Protein AF-B5GIJ7-F1 (afdb_monomer)

Radius of gyration: 14.68 Å; Cα contacts (8 Å, |Δi|>4): 169; chains: 1; bounding box: 33×30×40 Å

Foldseek 3Di:
DDADVQQFKDKDKDKDFPQFPDKDWDWDDDPQAIEIEIDTHDHPPDDPGDPDIDIDIDMDGHPHHCPPHFYAYPVPRDGPDPPPPPPDDD

pLDDT: mean 86.22, std 16.88, range [31.56, 98.12]

Sequence (90 aa):
MKISAGGRSVTVVALHGICDDGAKVDVLETRGSVVLSATVEGHGEGSSCTKQAKMQQVTVKLAHPVNDRPVLDAHTGRPVSYKGLQGISS

Structure (mmCIF, N/CA/C/O backbone):
data_AF-B5GIJ7-F1
#
_entry.id   AF-B5GIJ7-F1
#
loop_
_atom_site.group_PDB
_atom_site.id
_atom_site.type_symbol
_atom_site.label_atom_id
_atom_site.label_alt_id
_atom_site.label_comp_id
_atom_site.label_asym_id
_atom_site.label_entity_id
_atom_site.label_seq_id
_atom_site.pdbx_PDB_ins_code
_atom_site.Cartn_x
_atom_site.Cartn_y
_atom_site.Cartn_z
_atom_site.occupancy
_atom_site.B_iso_or_equiv
_atom_site.auth_seq_id
_atom_site.auth_comp_id
_atom_site.auth_asym_id
_atom_site.auth_atom_id
_atom_site.pdbx_PDB_model_num
ATOM 1 N N . MET A 1 1 ? 3.366 5.135 4.422 1.00 88.56 1 MET A N 1
ATOM 2 C CA . MET A 1 1 ? 1.905 5.037 4.190 1.00 88.56 1 MET A CA 1
ATOM 3 C C . MET A 1 1 ? 1.228 6.300 4.703 1.00 88.56 1 MET A C 1
ATOM 5 O O . MET A 1 1 ? 1.746 6.876 5.643 1.00 88.56 1 MET A O 1
ATOM 9 N N . LYS A 1 2 ? 0.109 6.738 4.125 1.00 93.81 2 LYS A N 1
ATOM 10 C CA . LYS A 1 2 ? -0.770 7.788 4.666 1.00 93.81 2 LYS A CA 1
ATOM 11 C C . LYS A 1 2 ? -2.221 7.328 4.551 1.00 93.81 2 LYS A C 1
ATOM 13 O O . LYS A 1 2 ? -2.550 6.644 3.590 1.00 93.81 2 LYS A O 1
ATOM 18 N N . ILE A 1 3 ? -3.069 7.710 5.497 1.00 93.88 3 ILE A N 1
ATOM 19 C CA . ILE A 1 3 ? -4.511 7.437 5.471 1.00 93.88 3 ILE A CA 1
ATOM 20 C C . ILE A 1 3 ? -5.229 8.787 5.394 1.00 93.88 3 ILE A C 1
ATOM 22 O O . ILE A 1 3 ? -4.819 9.734 6.065 1.00 93.88 3 ILE A O 1
ATOM 26 N N . SER A 1 4 ? -6.249 8.909 4.545 1.00 95.12 4 SER A N 1
ATOM 27 C CA . SER A 1 4 ? -6.998 10.162 4.402 1.00 95.12 4 SER A CA 1
ATOM 28 C C . SER A 1 4 ? -7.821 10.490 5.648 1.00 95.12 4 SER A C 1
ATOM 30 O O . SER A 1 4 ? -8.197 9.604 6.419 1.00 95.12 4 SER A O 1
ATOM 32 N N . ALA A 1 5 ? -8.215 11.759 5.785 1.00 90.38 5 ALA A N 1
ATOM 33 C CA . ALA A 1 5 ? -9.302 12.124 6.688 1.00 90.38 5 ALA A CA 1
ATOM 34 C C . ALA A 1 5 ? -10.550 11.280 6.350 1.00 90.38 5 ALA A C 1
ATOM 36 O O . ALA A 1 5 ? -10.889 11.095 5.179 1.00 90.38 5 ALA A O 1
ATOM 37 N N . GLY A 1 6 ? -11.173 10.680 7.366 1.00 91.62 6 GLY A N 1
ATOM 38 C CA . GLY A 1 6 ? -12.285 9.734 7.205 1.00 91.62 6 GLY A CA 1
ATOM 39 C C . GLY A 1 6 ? -11.882 8.288 6.887 1.00 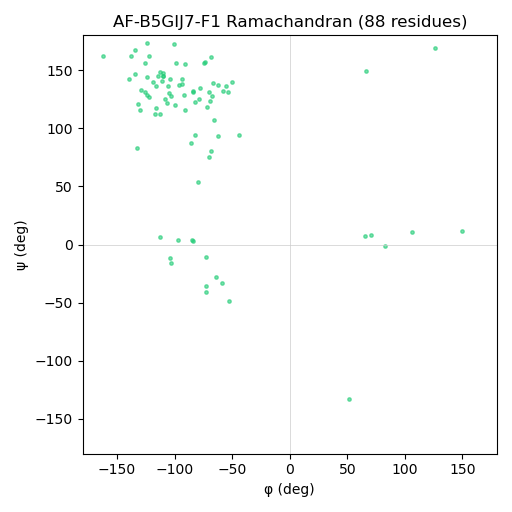91.62 6 GLY A C 1
ATOM 40 O O . GLY A 1 6 ? -12.758 7.437 6.765 1.00 91.62 6 GLY A O 1
ATOM 41 N N . GLY A 1 7 ? -10.58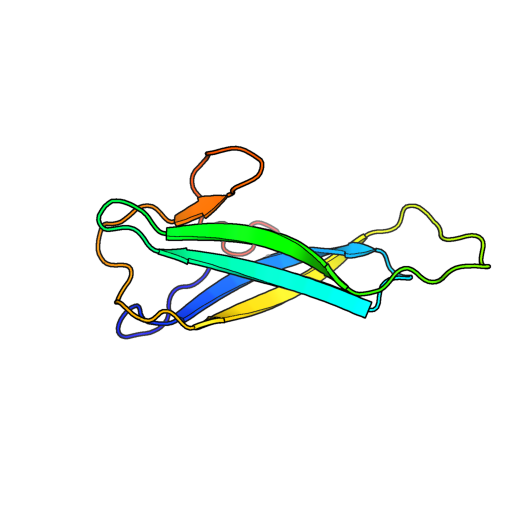7 7.984 6.751 1.00 95.25 7 GLY A N 1
ATOM 42 C CA . GLY A 1 7 ? -10.089 6.608 6.696 1.00 95.25 7 GLY A CA 1
ATOM 43 C C . GLY A 1 7 ? -10.423 5.825 5.427 1.00 95.25 7 GLY A C 1
ATOM 44 O O . GLY A 1 7 ? -10.196 4.621 5.404 1.00 95.25 7 GLY A O 1
ATOM 45 N N . ARG A 1 8 ? -10.982 6.464 4.392 1.00 97.12 8 ARG A N 1
ATOM 46 C CA . ARG A 1 8 ? -11.476 5.799 3.169 1.00 97.12 8 ARG A CA 1
ATOM 47 C C . ARG A 1 8 ? -10.498 5.804 1.993 1.00 97.12 8 ARG A C 1
ATOM 49 O O . ARG A 1 8 ? -10.841 5.323 0.919 1.00 97.12 8 ARG A O 1
ATOM 56 N N . SER A 1 9 ? -9.288 6.313 2.190 1.00 96.81 9 SER A N 1
ATOM 57 C CA . SER A 1 9 ? -8.213 6.199 1.208 1.00 96.81 9 SER A CA 1
ATOM 58 C C . SER A 1 9 ? -6.890 5.917 1.900 1.00 96.81 9 SER A C 1
ATOM 60 O O . SER A 1 9 ? -6.603 6.488 2.956 1.00 96.81 9 SER A O 1
ATOM 62 N N . VAL A 1 10 ? -6.068 5.076 1.277 1.00 95.50 10 VAL A N 1
ATOM 63 C CA . VAL A 1 10 ? -4.715 4.751 1.739 1.00 95.50 10 VAL A CA 1
ATOM 64 C C . VAL A 1 10 ? -3.730 5.061 0.622 1.00 95.50 10 VAL A C 1
ATOM 66 O O . VAL A 1 10 ? -3.902 4.614 -0.507 1.00 95.50 10 VAL A O 1
ATOM 69 N N . THR A 1 11 ? -2.689 5.824 0.938 1.00 95.81 11 THR A N 1
ATOM 70 C CA . THR A 1 11 ? -1.577 6.115 0.032 1.00 95.81 11 THR A CA 1
ATOM 71 C C . THR A 1 11 ? -0.333 5.368 0.488 1.00 95.81 11 THR A C 1
ATOM 73 O O . THR A 1 11 ? 0.123 5.523 1.628 1.00 95.81 11 THR A O 1
ATOM 76 N N . VAL A 1 12 ? 0.258 4.588 -0.408 1.00 94.69 12 VAL A N 1
ATOM 77 C CA . VAL A 1 12 ? 1.514 3.862 -0.186 1.00 94.69 12 VAL A CA 1
ATOM 78 C C . VAL A 1 12 ? 2.558 4.265 -1.216 1.00 94.69 12 VAL A C 1
ATOM 80 O O . VAL A 1 12 ? 2.235 4.861 -2.239 1.00 94.69 12 VAL A O 1
ATOM 83 N N . VAL A 1 13 ? 3.821 3.970 -0.914 1.00 93.50 13 VAL A N 1
ATOM 84 C CA . VAL A 1 13 ? 4.892 4.004 -1.909 1.00 93.50 13 VAL A CA 1
ATOM 85 C C . VAL A 1 13 ? 5.115 2.567 -2.349 1.00 93.50 13 VAL A C 1
ATOM 87 O O . VAL A 1 13 ? 5.429 1.727 -1.508 1.00 93.50 13 VAL A O 1
ATOM 90 N N . ALA A 1 14 ? 4.928 2.301 -3.634 1.00 92.06 14 ALA A N 1
ATOM 91 C CA . ALA A 1 14 ? 5.211 1.020 -4.259 1.00 92.06 14 ALA A CA 1
ATOM 92 C C . ALA A 1 14 ? 6.431 1.160 -5.177 1.00 92.06 14 ALA A C 1
ATOM 94 O O . ALA A 1 14 ? 6.692 2.237 -5.722 1.00 92.06 14 ALA A O 1
ATOM 95 N N . LEU A 1 15 ? 7.206 0.084 -5.290 1.00 90.56 15 LEU A N 1
ATOM 96 C CA . LEU A 1 15 ? 8.335 0.004 -6.207 1.00 90.56 15 LEU A CA 1
ATOM 97 C C . LEU A 1 15 ? 7.881 -0.683 -7.489 1.00 90.56 15 LEU A C 1
ATOM 99 O O . LEU A 1 15 ? 7.192 -1.697 -7.428 1.00 90.56 15 LEU A O 1
ATOM 103 N N . HIS A 1 16 ? 8.312 -0.143 -8.620 1.00 90.88 16 HIS A N 1
ATOM 104 C CA . HIS A 1 16 ? 8.141 -0.749 -9.934 1.00 90.88 16 HIS A CA 1
ATOM 105 C C . HIS A 1 16 ? 9.436 -0.591 -10.741 1.00 90.88 16 HIS A C 1
ATOM 107 O O . HIS A 1 16 ? 10.315 0.191 -10.366 1.00 90.88 16 HIS A O 1
ATOM 113 N N . GLY A 1 17 ? 9.609 -1.377 -11.793 1.00 89.56 17 GLY A N 1
ATOM 114 C CA . GLY A 1 17 ? 10.738 -1.290 -12.708 1.00 89.56 17 GLY A CA 1
ATOM 115 C C . GLY A 1 17 ? 10.645 -0.074 -13.627 1.00 89.56 17 GLY A C 1
ATOM 116 O O . GLY A 1 17 ? 9.580 0.463 -13.896 1.00 89.56 17 GLY A O 1
ATOM 117 N N . ILE A 1 18 ? 11.779 0.375 -14.161 1.00 88.38 18 ILE A N 1
ATOM 118 C CA . ILE A 1 18 ? 11.786 1.520 -15.089 1.00 88.38 18 ILE A CA 1
ATOM 119 C C . ILE A 1 18 ? 11.215 1.206 -16.486 1.00 88.38 18 ILE A C 1
ATOM 121 O O . ILE A 1 18 ? 11.029 2.130 -17.271 1.00 88.38 18 ILE A O 1
ATOM 125 N N . CYS A 1 19 ? 10.989 -0.073 -16.802 1.00 88.25 19 CYS A N 1
ATOM 126 C CA . CYS A 1 19 ? 10.490 -0.539 -18.103 1.00 88.25 19 CYS A CA 1
ATOM 127 C C . CYS A 1 19 ? 9.075 -1.130 -18.032 1.00 88.25 19 CYS A C 1
ATOM 129 O O . CYS A 1 19 ? 8.633 -1.754 -18.996 1.00 88.25 19 CYS A O 1
ATOM 131 N N . ASP A 1 20 ? 8.419 -1.031 -16.879 1.00 88.38 20 ASP A N 1
ATOM 132 C CA . ASP A 1 20 ? 6.998 -1.335 -16.757 1.00 88.38 20 ASP A CA 1
ATOM 133 C C . ASP A 1 20 ? 6.189 -0.031 -16.744 1.00 88.38 20 ASP A C 1
ATOM 135 O O . ASP A 1 20 ? 6.746 1.073 -16.710 1.00 88.38 20 ASP A O 1
ATOM 139 N N . ASP A 1 21 ? 4.869 -0.165 -16.798 1.00 90.12 21 ASP A N 1
ATOM 140 C CA . ASP A 1 21 ? 3.943 0.960 -16.916 1.00 90.12 21 ASP A CA 1
ATOM 141 C C . ASP A 1 21 ? 3.588 1.584 -15.557 1.00 90.12 21 ASP A C 1
ATOM 143 O O . ASP A 1 21 ? 2.799 2.530 -15.485 1.00 90.12 21 ASP A O 1
ATOM 147 N N . GLY A 1 22 ? 4.192 1.103 -14.467 1.00 91.75 22 GLY A N 1
ATOM 148 C CA . GLY A 1 22 ? 3.965 1.626 -13.130 1.00 91.75 22 GLY A CA 1
ATOM 149 C C . GLY A 1 22 ? 3.550 0.577 -12.110 1.00 91.75 22 GLY A C 1
ATOM 150 O O . GLY A 1 22 ? 3.173 -0.557 -12.412 1.00 91.75 22 GLY A O 1
ATOM 151 N N . ALA A 1 23 ? 3.572 1.013 -10.853 1.00 94.06 23 ALA A N 1
ATOM 152 C CA . ALA A 1 23 ? 3.019 0.249 -9.751 1.00 94.06 23 ALA A CA 1
ATOM 153 C C . ALA A 1 23 ? 1.489 0.350 -9.716 1.00 94.06 23 ALA A C 1
ATOM 155 O O . ALA A 1 23 ? 0.916 1.445 -9.711 1.00 94.06 23 ALA A O 1
ATOM 156 N N . LYS A 1 24 ? 0.846 -0.800 -9.535 1.00 95.31 24 LYS A N 1
ATOM 157 C CA . LYS A 1 24 ? -0.559 -0.940 -9.163 1.00 95.31 24 LYS A CA 1
ATOM 158 C C . LYS A 1 24 ? -0.665 -1.523 -7.760 1.00 95.31 24 LYS A C 1
ATOM 160 O O . LYS A 1 24 ? 0.191 -2.286 -7.319 1.00 95.31 24 LYS A O 1
ATOM 165 N N . VAL A 1 25 ? -1.716 -1.143 -7.039 1.00 96.50 25 VAL A N 1
ATOM 166 C CA . VAL A 1 25 ? -2.021 -1.706 -5.722 1.00 96.50 25 VAL A CA 1
ATOM 167 C C . VAL A 1 25 ? -3.480 -2.131 -5.687 1.00 96.50 25 VAL A C 1
ATOM 169 O O . VAL A 1 25 ? -4.373 -1.290 -5.765 1.00 96.50 25 VAL A O 1
ATOM 172 N N . ASP A 1 26 ? -3.703 -3.432 -5.534 1.00 97.06 26 ASP A N 1
ATOM 173 C CA . ASP A 1 26 ? -5.021 -4.013 -5.306 1.00 97.06 26 ASP A CA 1
ATOM 174 C C . ASP A 1 26 ? -5.318 -4.110 -3.805 1.00 97.06 26 ASP A C 1
ATOM 176 O O . ASP A 1 26 ? -4.408 -4.165 -2.969 1.00 97.06 26 ASP A O 1
ATOM 180 N N . VAL A 1 27 ? -6.606 -4.129 -3.457 1.00 97.75 27 VAL A N 1
ATOM 181 C CA . VAL A 1 27 ? -7.078 -4.127 -2.068 1.00 97.75 27 VAL A CA 1
ATOM 182 C C . VAL A 1 27 ? -8.019 -5.294 -1.815 1.00 97.75 27 VAL A C 1
ATOM 184 O O . VAL A 1 27 ? -9.002 -5.475 -2.531 1.00 97.75 27 VAL A O 1
ATOM 187 N N . LEU A 1 28 ? -7.772 -6.022 -0.728 1.00 98.12 28 LEU A N 1
ATOM 188 C CA . LEU A 1 28 ? -8.720 -6.959 -0.136 1.00 98.12 28 LEU A CA 1
ATOM 189 C C . LEU A 1 28 ? -9.162 -6.441 1.237 1.00 98.12 28 LEU A C 1
ATOM 191 O O . LEU A 1 28 ? -8.377 -6.394 2.187 1.00 98.12 28 LEU A O 1
ATOM 195 N N . GLU A 1 29 ? -10.434 -6.061 1.349 1.00 97.69 29 GLU A N 1
ATOM 196 C CA . GLU A 1 29 ? -11.032 -5.637 2.614 1.00 97.69 29 GLU A CA 1
ATOM 197 C C . GLU A 1 29 ? -11.675 -6.810 3.349 1.00 97.69 29 GLU A C 1
ATOM 199 O O . GLU A 1 29 ? -12.536 -7.510 2.816 1.00 97.69 29 GLU A O 1
ATOM 204 N N . THR A 1 30 ? -11.323 -6.969 4.622 1.00 96.12 30 THR A N 1
ATOM 205 C CA . THR A 1 30 ? -12.031 -7.856 5.543 1.00 96.12 30 THR A CA 1
ATOM 206 C C . THR A 1 30 ? -12.502 -7.076 6.769 1.00 96.12 30 THR A C 1
ATOM 208 O O . THR A 1 30 ? -12.157 -5.906 6.975 1.00 96.12 30 THR A O 1
ATOM 211 N N . ARG A 1 31 ? -13.289 -7.728 7.632 1.00 94.88 31 ARG A N 1
ATOM 212 C CA . ARG A 1 31 ? -13.666 -7.143 8.928 1.00 94.88 31 ARG A CA 1
ATOM 213 C C . ARG A 1 31 ? -12.458 -6.941 9.849 1.00 94.88 31 ARG A C 1
ATOM 215 O O . ARG A 1 31 ? -12.497 -6.047 10.683 1.00 94.88 31 ARG A O 1
ATOM 222 N N . GLY A 1 32 ? -11.410 -7.755 9.697 1.00 96.38 32 GLY A N 1
ATOM 223 C CA . GLY A 1 32 ? -10.243 -7.758 10.581 1.00 96.38 32 GLY A CA 1
ATOM 224 C C . GLY A 1 32 ? -8.996 -7.090 10.007 1.00 96.38 32 GLY A C 1
ATOM 225 O O . GLY A 1 32 ? -8.048 -6.879 10.749 1.00 96.38 32 GLY A O 1
ATOM 226 N N . SER A 1 33 ? -8.959 -6.770 8.712 1.00 96.81 33 SER A N 1
ATOM 227 C CA . SER A 1 33 ? -7.766 -6.230 8.053 1.00 96.81 33 S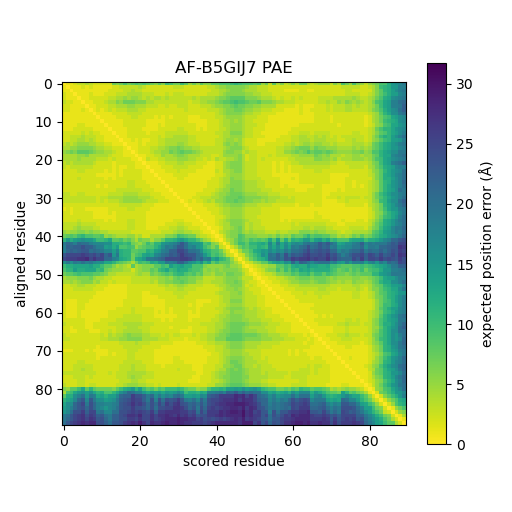ER A CA 1
ATOM 228 C C . SER A 1 33 ? -8.090 -5.544 6.727 1.00 96.81 33 SER A C 1
ATOM 230 O O . SER A 1 33 ? -9.142 -5.768 6.122 1.00 96.81 33 SER A O 1
ATOM 232 N N . VAL A 1 34 ? -7.147 -4.731 6.263 1.00 98.00 34 VAL A N 1
ATOM 233 C CA . VAL A 1 34 ? -7.058 -4.274 4.874 1.00 98.00 34 VAL A CA 1
ATOM 234 C C . VAL A 1 34 ? -5.756 -4.828 4.315 1.00 98.00 34 VAL A C 1
ATOM 236 O O . VAL A 1 34 ? -4.691 -4.507 4.828 1.00 98.00 34 VAL A O 1
ATOM 239 N N . VAL A 1 35 ? -5.815 -5.677 3.297 1.00 98.00 35 VAL A N 1
ATOM 240 C CA . VAL A 1 35 ? -4.617 -6.258 2.677 1.00 98.00 35 VAL A CA 1
ATOM 241 C C . VAL A 1 35 ? -4.351 -5.542 1.360 1.00 98.00 35 VAL A C 1
ATOM 243 O O . VAL A 1 35 ? -5.250 -5.429 0.529 1.00 98.00 35 VAL A O 1
ATOM 246 N N . LEU A 1 36 ? -3.127 -5.050 1.181 1.00 97.75 36 LEU A N 1
ATOM 247 C CA . LEU A 1 36 ? -2.658 -4.399 -0.038 1.00 97.75 36 LEU A CA 1
ATOM 248 C C . LEU A 1 36 ? -1.745 -5.353 -0.806 1.00 97.75 36 LEU A C 1
ATOM 250 O O . LEU A 1 36 ? -0.799 -5.895 -0.235 1.00 97.75 36 LEU A O 1
ATOM 254 N N . SER A 1 37 ? -2.005 -5.526 -2.098 1.00 96.50 37 SER A N 1
ATOM 255 C CA . SER A 1 37 ? -1.178 -6.332 -2.996 1.00 96.50 37 SER A CA 1
ATOM 256 C C . SER A 1 37 ? -0.583 -5.441 -4.075 1.00 96.50 37 SER A C 1
ATOM 258 O O . SER A 1 37 ? -1.317 -4.910 -4.905 1.00 96.50 37 SER A O 1
ATOM 260 N N . ALA A 1 38 ? 0.737 -5.253 -4.051 1.00 93.00 38 ALA A N 1
ATOM 261 C CA . ALA A 1 38 ? 1.439 -4.487 -5.074 1.00 93.00 38 ALA A CA 1
ATOM 262 C C . ALA A 1 38 ? 1.753 -5.373 -6.287 1.00 93.00 38 ALA A C 1
ATOM 264 O O . ALA A 1 38 ? 2.282 -6.475 -6.142 1.00 93.00 38 ALA A O 1
ATOM 265 N N . THR A 1 39 ? 1.446 -4.871 -7.474 1.00 91.62 39 THR A N 1
ATOM 266 C CA . THR A 1 39 ? 1.737 -5.494 -8.768 1.00 91.62 39 THR A CA 1
ATOM 267 C C . THR A 1 39 ? 2.312 -4.442 -9.718 1.00 91.62 39 THR A C 1
ATOM 269 O O . THR A 1 39 ? 2.283 -3.245 -9.423 1.00 91.62 39 THR A O 1
ATOM 272 N N . VAL A 1 40 ? 2.878 -4.880 -10.840 1.00 90.69 40 VAL A N 1
ATOM 273 C CA . VAL A 1 40 ? 3.322 -3.990 -11.923 1.00 90.69 40 VAL A CA 1
ATOM 274 C C . VAL A 1 40 ? 2.414 -4.186 -13.130 1.00 90.69 40 VAL A C 1
ATOM 276 O O . VAL A 1 40 ? 1.983 -5.310 -13.400 1.00 90.69 40 VAL A O 1
ATOM 279 N N . GLU A 1 41 ? 2.083 -3.098 -13.820 1.00 83.88 41 GLU A N 1
ATOM 280 C CA . GLU A 1 41 ? 1.337 -3.150 -15.078 1.00 83.88 41 GLU A CA 1
ATOM 281 C C . GLU A 1 41 ? 2.303 -3.154 -16.256 1.00 83.88 41 GLU A C 1
ATOM 283 O O . GLU A 1 41 ? 3.280 -2.413 -16.251 1.00 83.88 41 GLU A O 1
ATOM 288 N N . GLY A 1 42 ? 2.020 -3.989 -17.257 1.00 74.50 42 GLY A N 1
ATOM 289 C CA . GLY A 1 42 ? 2.861 -4.110 -18.440 1.00 74.50 42 GLY A CA 1
ATOM 290 C C . GLY A 1 42 ? 4.242 -4.703 -18.145 1.00 74.50 42 GLY A C 1
ATOM 291 O O . GLY A 1 42 ? 4.835 -4.559 -17.079 1.00 74.50 42 GLY A O 1
ATOM 292 N N . HIS A 1 43 ? 4.788 -5.410 -19.119 1.00 67.38 43 HIS A N 1
ATOM 293 C CA . HIS A 1 43 ? 6.218 -5.661 -19.161 1.00 67.38 43 HIS A CA 1
ATOM 294 C C . HIS A 1 43 ? 6.649 -5.329 -20.575 1.00 67.38 43 HIS A C 1
ATOM 296 O O . HIS A 1 43 ? 6.098 -5.893 -21.520 1.00 67.38 43 HIS A O 1
ATOM 302 N N . GLY A 1 44 ? 7.579 -4.387 -20.731 1.00 62.88 44 GLY A N 1
ATOM 303 C CA . GLY A 1 44 ? 8.150 -4.093 -22.036 1.00 62.88 44 GLY A CA 1
ATOM 304 C C . GLY A 1 44 ? 8.874 -5.324 -22.577 1.00 62.88 44 GLY A C 1
ATOM 305 O O . GLY A 1 44 ? 10.046 -5.537 -22.272 1.00 62.88 44 GLY A O 1
ATOM 306 N N . GLU A 1 45 ? 8.189 -6.145 -23.374 1.00 62.22 45 GLU A N 1
ATOM 307 C CA . GLU A 1 45 ? 8.837 -7.226 -24.107 1.00 62.22 45 GLU A CA 1
ATOM 308 C C . GLU A 1 45 ? 9.762 -6.624 -25.174 1.00 62.22 45 GLU A C 1
ATOM 310 O O . GLU A 1 45 ? 9.357 -5.777 -25.969 1.00 62.22 45 GLU A O 1
ATOM 315 N N . GLY A 1 46 ? 11.026 -7.059 -25.190 1.00 61.06 46 GLY A N 1
ATOM 316 C CA . GLY A 1 46 ? 11.941 -6.789 -26.305 1.00 61.06 46 GLY A CA 1
ATOM 317 C C . GLY A 1 46 ? 13.049 -5.756 -26.080 1.00 61.06 46 GLY A C 1
ATOM 318 O O . GLY A 1 46 ? 13.733 -5.414 -27.041 1.00 61.06 46 GLY A O 1
ATOM 319 N N . SER A 1 47 ? 13.305 -5.291 -24.852 1.00 62.31 47 SER A N 1
ATOM 320 C CA . SER A 1 47 ? 14.501 -4.481 -24.553 1.00 62.31 47 SER A CA 1
ATOM 321 C C . SER A 1 47 ? 15.321 -5.057 -23.399 1.00 62.31 47 SER A C 1
ATOM 323 O O . SER A 1 47 ? 14.807 -5.802 -22.564 1.00 62.31 47 SER A O 1
ATOM 325 N N . SER A 1 48 ? 16.619 -4.734 -23.344 1.00 75.12 48 SER A N 1
ATOM 326 C CA . SER A 1 48 ? 17.470 -5.059 -22.198 1.00 75.12 48 SER A CA 1
ATOM 327 C C . SER A 1 48 ? 17.037 -4.222 -20.990 1.00 75.12 48 SER A C 1
ATOM 329 O O . SER A 1 48 ? 17.625 -3.177 -20.704 1.00 75.12 48 SER A O 1
ATOM 331 N N . CYS A 1 49 ? 15.978 -4.646 -20.302 1.00 78.44 49 CYS A N 1
ATOM 332 C CA . CYS A 1 49 ? 15.526 -3.949 -19.112 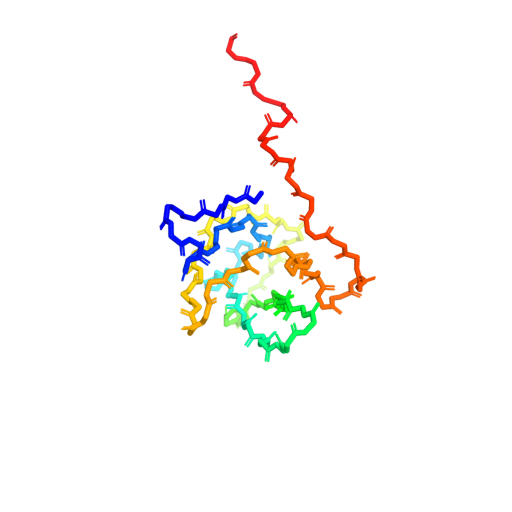1.00 78.44 49 CYS A CA 1
ATOM 333 C C . CYS A 1 49 ? 16.546 -4.138 -17.985 1.00 78.44 49 CYS A C 1
ATOM 335 O O . CYS A 1 49 ? 16.914 -5.257 -17.614 1.00 78.44 49 CYS A O 1
ATOM 337 N N . THR A 1 50 ? 17.037 -3.028 -17.446 1.00 79.50 50 THR A N 1
ATOM 338 C CA . THR A 1 50 ? 17.950 -3.032 -16.307 1.00 79.50 50 THR A CA 1
ATOM 339 C C . THR A 1 50 ? 17.188 -3.364 -15.023 1.00 79.50 50 THR A C 1
ATOM 341 O O . THR A 1 50 ? 15.989 -3.123 -14.893 1.00 79.50 50 THR A O 1
ATOM 344 N N . LYS A 1 51 ? 17.889 -3.888 -14.011 1.00 83.19 51 LYS A N 1
ATOM 345 C CA . LYS A 1 51 ? 17.317 -4.136 -12.675 1.00 83.19 51 LYS A CA 1
ATOM 346 C C . LYS A 1 51 ? 17.246 -2.849 -11.841 1.00 83.19 51 LYS A C 1
ATOM 348 O O . LYS A 1 51 ? 17.801 -2.783 -10.748 1.00 83.19 51 LYS A O 1
ATOM 353 N N . GLN A 1 52 ? 16.624 -1.807 -12.382 1.00 87.38 52 GLN A N 1
ATOM 354 C CA . GLN A 1 52 ? 16.439 -0.516 -11.718 1.00 87.38 52 GLN A CA 1
ATOM 355 C C . GLN A 1 52 ? 14.984 -0.362 -11.270 1.00 87.38 52 GLN A C 1
ATOM 357 O O . GLN A 1 52 ? 14.069 -0.678 -12.026 1.00 87.38 52 GLN A O 1
ATOM 362 N N . ALA A 1 53 ? 14.784 0.138 -10.048 1.00 88.69 53 ALA A N 1
ATOM 363 C CA . ALA A 1 53 ? 13.467 0.348 -9.456 1.00 88.69 53 ALA A CA 1
ATOM 364 C C . ALA A 1 53 ? 13.182 1.840 -9.238 1.00 88.69 53 ALA A C 1
ATOM 366 O O . ALA A 1 53 ? 14.075 2.612 -8.879 1.00 88.69 53 ALA A O 1
ATOM 367 N N . LYS A 1 54 ? 11.920 2.228 -9.402 1.00 91.00 54 LYS A N 1
ATOM 368 C CA . LYS A 1 54 ? 11.389 3.569 -9.173 1.00 91.00 54 LYS A CA 1
ATOM 369 C C . LYS A 1 54 ? 10.315 3.523 -8.089 1.00 91.00 54 LYS A C 1
ATOM 371 O O . LYS A 1 54 ? 9.506 2.602 -8.033 1.00 91.00 54 LYS A O 1
ATOM 376 N N . MET A 1 55 ? 10.319 4.530 -7.218 1.00 92.81 55 MET A N 1
ATOM 377 C CA . MET A 1 55 ? 9.274 4.728 -6.212 1.00 92.81 55 MET A CA 1
ATOM 378 C C . MET A 1 55 ? 8.092 5.483 -6.817 1.00 92.81 55 MET A C 1
ATOM 380 O O . MET A 1 55 ? 8.270 6.554 -7.397 1.00 92.81 55 MET A O 1
ATOM 384 N N . GLN A 1 56 ? 6.884 4.970 -6.604 1.00 93.69 56 GLN A N 1
ATOM 385 C CA . GLN A 1 56 ? 5.640 5.603 -7.026 1.00 93.69 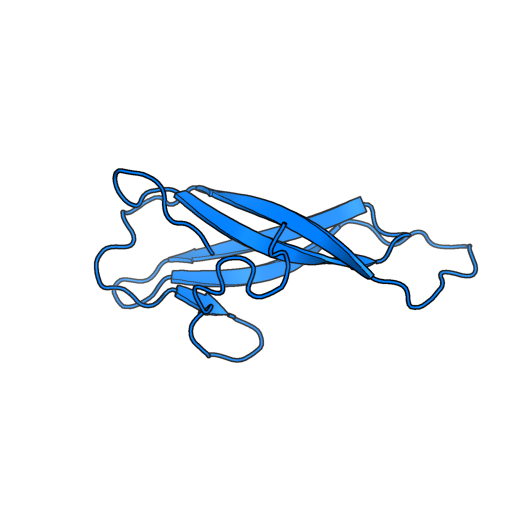56 GLN A CA 1
ATOM 386 C C . GLN A 1 56 ? 4.663 5.690 -5.853 1.00 93.69 56 GLN A C 1
ATOM 388 O O . GLN A 1 56 ? 4.457 4.719 -5.127 1.00 93.69 56 GLN A O 1
ATOM 393 N N . GLN A 1 57 ? 4.048 6.861 -5.662 1.00 95.31 57 GLN A N 1
ATOM 394 C CA . GLN A 1 57 ? 2.924 6.996 -4.739 1.00 95.31 57 GLN A CA 1
ATOM 395 C C . GLN A 1 57 ? 1.652 6.480 -5.406 1.00 95.31 57 GLN A C 1
ATOM 397 O O . GLN A 1 57 ? 1.278 6.949 -6.478 1.00 95.31 57 GLN A O 1
ATOM 402 N N . VAL A 1 58 ? 0.985 5.538 -4.748 1.00 95.12 58 VAL A N 1
ATOM 403 C CA . VAL A 1 58 ? -0.276 4.956 -5.206 1.00 95.12 58 VAL A CA 1
ATOM 404 C C . VAL A 1 58 ? -1.322 5.173 -4.125 1.00 95.12 58 VAL A C 1
ATOM 406 O O . VAL A 1 58 ? -1.100 4.828 -2.962 1.00 95.12 58 VAL A O 1
ATOM 409 N N . THR A 1 59 ? -2.455 5.760 -4.504 1.00 96.75 59 THR A N 1
ATOM 410 C CA . THR A 1 59 ? -3.608 5.950 -3.622 1.00 96.75 59 THR A CA 1
ATOM 411 C C . THR A 1 59 ? -4.712 4.989 -4.015 1.00 96.75 59 THR A C 1
ATOM 413 O O . THR A 1 59 ? -5.218 5.044 -5.132 1.00 96.75 59 THR A O 1
ATOM 416 N N . VAL A 1 60 ? -5.128 4.160 -3.065 1.00 96.56 60 VAL A N 1
ATOM 417 C CA . VAL A 1 60 ? -6.278 3.269 -3.209 1.00 96.56 60 VAL A CA 1
ATOM 418 C C . VAL A 1 60 ? -7.466 3.816 -2.432 1.00 96.56 60 VAL A C 1
ATOM 420 O O . VAL A 1 60 ? -7.309 4.388 -1.347 1.00 96.56 60 VAL A O 1
ATOM 423 N N . LYS A 1 61 ? -8.661 3.650 -2.999 1.00 97.81 61 LYS A N 1
ATOM 424 C CA . LYS A 1 61 ? -9.927 3.955 -2.329 1.00 97.81 61 LYS A CA 1
ATOM 425 C C . LYS A 1 61 ? -10.459 2.699 -1.657 1.00 97.81 61 LYS A C 1
ATOM 427 O O . LYS A 1 61 ? -10.352 1.609 -2.207 1.00 97.81 61 LYS A O 1
ATOM 432 N N . LEU A 1 62 ? -11.050 2.892 -0.489 1.00 97.56 62 LEU A N 1
ATOM 433 C CA . LEU A 1 62 ? -11.639 1.849 0.332 1.00 97.56 62 LEU A CA 1
ATOM 434 C C . LEU A 1 62 ? -13.160 1.984 0.346 1.00 97.56 62 LEU A C 1
ATOM 436 O O . LEU A 1 62 ? -13.694 3.098 0.359 1.00 97.56 62 LEU A O 1
ATOM 440 N N . ALA A 1 63 ? -13.858 0.854 0.396 1.00 97.25 63 ALA A N 1
ATOM 441 C CA . ALA A 1 63 ? -15.301 0.826 0.602 1.00 97.25 63 ALA A CA 1
ATOM 442 C C . ALA A 1 63 ? -15.646 1.185 2.058 1.00 97.25 63 ALA A C 1
ATOM 444 O O . ALA A 1 63 ? -16.615 1.908 2.311 1.00 97.25 63 ALA A O 1
ATOM 445 N N . HIS A 1 64 ? -14.813 0.759 3.016 1.00 96.38 64 HIS A N 1
ATOM 446 C CA . HIS A 1 64 ? -15.010 1.022 4.443 1.00 96.38 64 HIS A CA 1
ATOM 447 C C . HIS A 1 64 ? -13.798 1.718 5.080 1.00 96.38 64 HIS A C 1
ATOM 449 O O . HIS A 1 64 ? -12.660 1.383 4.746 1.00 96.38 64 HIS A O 1
ATOM 455 N N . PRO A 1 65 ? -14.003 2.637 6.046 1.00 96.69 65 PRO A N 1
ATOM 456 C CA . PRO A 1 65 ? -12.905 3.289 6.762 1.00 96.69 65 PRO A CA 1
ATOM 457 C C . PRO A 1 65 ? -11.941 2.288 7.415 1.00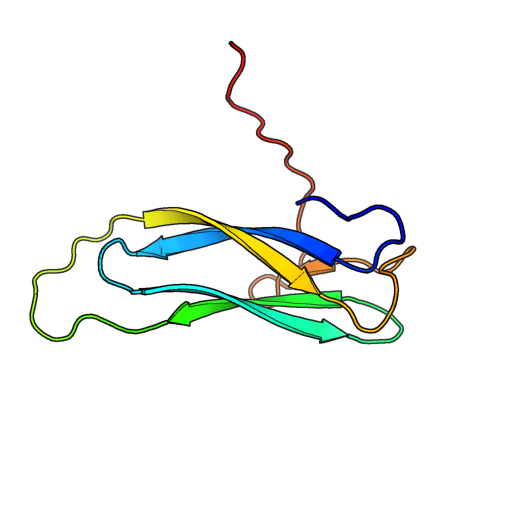 96.69 65 PRO A C 1
ATOM 459 O O . PRO A 1 65 ? -12.402 1.326 8.027 1.00 96.69 65 PRO A O 1
ATOM 462 N N . VAL A 1 66 ? -10.620 2.496 7.323 1.00 95.75 66 VAL A N 1
ATOM 463 C CA . VAL A 1 66 ? -9.604 1.602 7.932 1.00 95.75 66 VAL A CA 1
ATOM 464 C C . VAL A 1 66 ? -9.871 1.370 9.425 1.00 95.75 66 VAL A C 1
ATOM 466 O O . VAL A 1 66 ? -9.932 0.215 9.845 1.00 95.75 66 VAL A O 1
ATOM 469 N N . ASN A 1 67 ? -10.108 2.443 10.189 1.00 93.75 67 ASN A N 1
ATOM 470 C CA . ASN A 1 67 ? -10.244 2.423 11.653 1.00 93.75 67 ASN A CA 1
ATOM 471 C C . ASN A 1 67 ? -9.048 1.706 12.311 1.00 93.75 67 ASN A C 1
ATOM 473 O O . ASN A 1 67 ? -7.909 1.953 11.922 1.00 93.75 67 ASN A O 1
ATOM 477 N N . ASP A 1 68 ? -9.304 0.802 13.257 1.00 93.50 68 ASP A N 1
ATOM 478 C CA . ASP A 1 68 ? -8.275 0.058 13.995 1.00 93.50 68 ASP A CA 1
ATOM 479 C C . ASP A 1 68 ? -7.770 -1.191 13.251 1.00 93.50 68 ASP A C 1
ATOM 481 O O . ASP A 1 68 ? -6.957 -1.954 13.777 1.00 93.50 68 ASP A O 1
ATOM 485 N N . ARG A 1 69 ? -8.252 -1.441 12.023 1.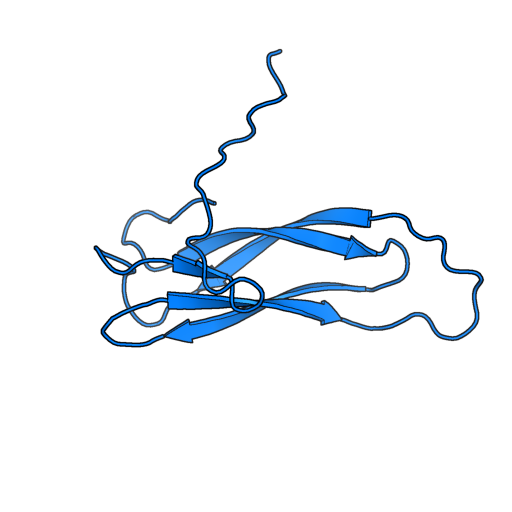00 95.50 69 ARG A N 1
ATOM 486 C CA . ARG A 1 69 ? -7.839 -2.612 11.243 1.00 95.50 69 ARG A CA 1
ATOM 487 C C . ARG A 1 69 ? -6.389 -2.438 10.781 1.00 95.50 69 ARG A C 1
ATOM 489 O O . ARG A 1 69 ? -6.065 -1.408 10.184 1.00 95.50 69 ARG A O 1
ATOM 496 N N . PRO A 1 70 ? -5.516 -3.442 10.961 1.00 95.25 70 PRO A N 1
ATOM 497 C CA . PRO A 1 70 ? -4.182 -3.399 10.389 1.00 95.25 70 PRO A C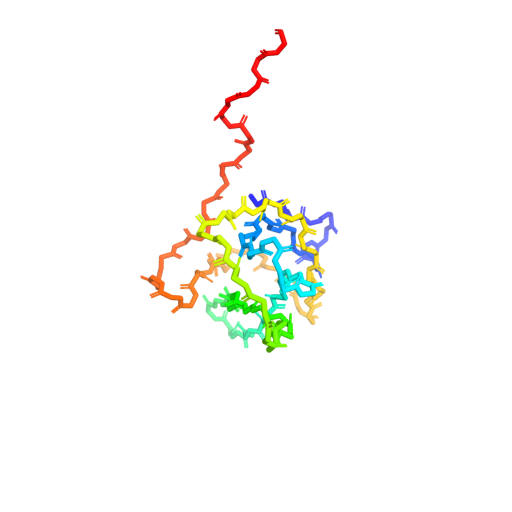A 1
ATOM 498 C C . PRO A 1 70 ? -4.250 -3.343 8.859 1.00 95.25 70 PRO A C 1
ATOM 500 O O . PRO A 1 70 ? -5.014 -4.079 8.224 1.00 95.25 70 PRO A O 1
ATOM 503 N N . VAL A 1 71 ? -3.403 -2.493 8.276 1.00 96.56 71 VAL A N 1
ATOM 504 C CA . VAL A 1 71 ? -3.113 -2.501 6.840 1.00 96.56 71 VAL A CA 1
ATOM 505 C C . VAL A 1 71 ? -1.913 -3.412 6.616 1.00 96.56 71 VAL A C 1
ATOM 507 O O . VAL A 1 71 ? -0.831 -3.125 7.125 1.00 96.56 71 VAL A O 1
ATOM 510 N N . LEU A 1 72 ? -2.100 -4.512 5.896 1.00 97.19 72 LEU A N 1
ATOM 511 C CA . LEU A 1 72 ? -1.107 -5.567 5.708 1.00 97.19 72 LEU A CA 1
ATOM 512 C C . LEU A 1 72 ? -0.584 -5.575 4.273 1.00 97.19 72 LEU A C 1
ATOM 514 O O . LEU A 1 72 ? -1.333 -5.333 3.331 1.00 97.19 72 LEU A O 1
ATOM 518 N N . ASP A 1 73 ? 0.693 -5.889 4.118 1.00 95.69 73 ASP A N 1
ATOM 519 C CA . ASP A 1 73 ? 1.300 -6.222 2.835 1.00 95.69 73 ASP A CA 1
ATOM 520 C C . ASP A 1 73 ? 1.028 -7.699 2.520 1.00 95.69 73 ASP A C 1
ATOM 522 O O . ASP A 1 73 ? 1.387 -8.579 3.305 1.00 95.69 73 ASP A O 1
ATOM 526 N N . ALA A 1 74 ? 0.393 -7.972 1.379 1.00 96.94 74 ALA A N 1
ATOM 527 C CA . ALA A 1 74 ? 0.068 -9.324 0.932 1.00 96.94 74 ALA A CA 1
ATOM 528 C C . ALA A 1 74 ? 1.307 -10.219 0.768 1.00 96.94 74 ALA A C 1
ATOM 530 O O . ALA A 1 74 ? 1.222 -11.420 1.009 1.00 96.94 74 ALA A O 1
ATOM 531 N N . HIS A 1 75 ? 2.453 -9.651 0.378 1.00 93.50 75 HIS A N 1
ATOM 532 C CA . HIS A 1 75 ? 3.675 -10.413 0.129 1.00 93.50 75 HIS A CA 1
ATOM 533 C C . HIS A 1 75 ? 4.321 -10.906 1.427 1.00 93.50 75 HIS A C 1
ATOM 535 O O . HIS A 1 75 ? 4.803 -12.034 1.502 1.00 93.50 75 HIS A O 1
ATOM 541 N N . THR A 1 76 ? 4.333 -10.060 2.459 1.00 93.25 76 THR A N 1
ATOM 542 C CA . THR A 1 76 ? 5.024 -10.355 3.724 1.00 93.25 76 THR A CA 1
ATOM 543 C C . THR A 1 76 ? 4.089 -10.776 4.854 1.00 93.25 76 THR A C 1
ATOM 545 O O . THR A 1 76 ? 4.557 -11.267 5.881 1.00 93.25 76 THR A O 1
ATOM 548 N N . GLY A 1 77 ? 2.782 -10.540 4.716 1.00 94.56 77 GLY A N 1
ATOM 549 C CA . GLY A 1 77 ? 1.791 -10.689 5.785 1.00 94.56 77 GLY A CA 1
ATOM 550 C C . GLY A 1 77 ? 1.974 -9.696 6.940 1.00 94.56 77 GLY A C 1
ATOM 551 O O . GLY A 1 77 ? 1.312 -9.818 7.971 1.00 94.56 77 GLY A O 1
ATOM 552 N N . ARG A 1 78 ? 2.889 -8.727 6.810 1.00 95.00 78 ARG A N 1
ATOM 553 C CA . ARG A 1 78 ? 3.258 -7.786 7.875 1.00 95.00 78 ARG A CA 1
ATOM 554 C C . ARG A 1 78 ? 2.542 -6.446 7.708 1.00 95.00 78 ARG A C 1
ATOM 556 O O . ARG A 1 78 ? 2.182 -6.082 6.588 1.00 95.00 78 ARG A O 1
ATOM 563 N N . PRO A 1 79 ? 2.366 -5.669 8.793 1.00 94.44 79 PRO A N 1
ATOM 564 C CA . PRO A 1 79 ? 1.819 -4.325 8.692 1.00 94.44 79 PRO A CA 1
ATOM 565 C C . PRO A 1 79 ? 2.638 -3.425 7.766 1.00 94.44 79 PRO A C 1
ATOM 567 O O . PRO A 1 79 ? 3.860 -3.302 7.910 1.00 94.44 79 PRO A O 1
ATOM 570 N N . VAL A 1 80 ? 1.947 -2.730 6.862 1.00 91.56 80 VAL A N 1
ATOM 571 C CA . VAL A 1 80 ? 2.540 -1.668 6.054 1.00 91.56 80 VAL A CA 1
ATOM 572 C C . VAL A 1 80 ? 2.916 -0.537 6.998 1.00 91.56 80 VAL A C 1
ATOM 574 O O . VAL A 1 80 ? 2.073 0.179 7.539 1.00 91.56 80 VAL A O 1
ATOM 577 N N . SER A 1 81 ? 4.214 -0.384 7.228 1.00 79.31 81 SER A N 1
ATOM 578 C CA . SER A 1 81 ? 4.704 0.579 8.204 1.00 79.31 81 SER A CA 1
ATOM 579 C C . SER A 1 81 ? 4.406 2.015 7.756 1.00 79.31 81 SER A C 1
ATOM 581 O O . SER A 1 81 ? 4.622 2.396 6.596 1.00 79.31 81 SER A O 1
ATOM 583 N N . TYR A 1 82 ? 3.998 2.868 8.700 1.00 59.69 82 TYR A N 1
ATOM 584 C CA . TYR A 1 82 ? 4.136 4.315 8.550 1.00 59.69 82 TYR A CA 1
ATOM 585 C C . TYR A 1 82 ? 5.624 4.666 8.635 1.00 59.69 82 TYR A C 1
ATOM 587 O O . TYR A 1 82 ? 6.119 5.167 9.635 1.00 59.69 82 TYR A O 1
ATOM 595 N N . LYS A 1 83 ? 6.377 4.394 7.572 1.00 53.19 83 LYS A N 1
ATOM 596 C CA . LYS A 1 83 ? 7.568 5.188 7.305 1.00 53.19 83 LYS A CA 1
ATOM 597 C C . LYS A 1 83 ? 7.077 6.388 6.507 1.0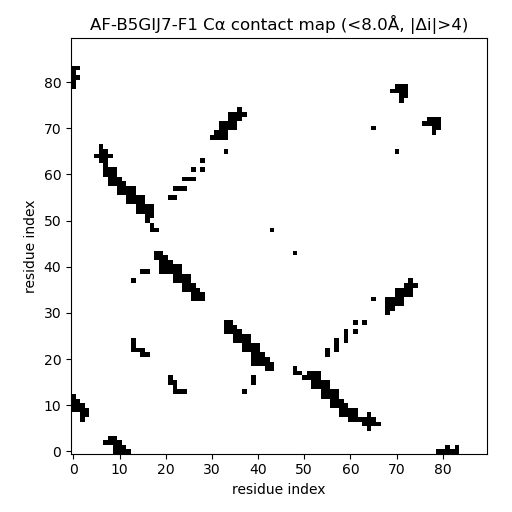0 53.19 83 LYS A C 1
ATOM 599 O O . LYS A 1 83 ? 6.982 6.342 5.283 1.00 53.19 83 LYS A O 1
ATOM 604 N N . GLY A 1 84 ? 6.662 7.449 7.208 1.00 42.81 84 GLY A N 1
ATOM 605 C CA . GLY A 1 84 ? 6.911 8.784 6.659 1.00 42.81 84 GLY A CA 1
ATOM 606 C C . GLY A 1 84 ? 8.390 8.821 6.284 1.00 42.81 84 GLY A C 1
ATOM 607 O O . GLY A 1 84 ? 9.163 8.179 6.990 1.00 42.81 84 GLY A O 1
ATOM 608 N N . LEU A 1 85 ? 8.751 9.426 5.148 1.00 41.59 85 LEU A N 1
ATOM 609 C CA . LEU A 1 85 ? 10.117 9.408 4.614 1.00 41.59 85 LEU A CA 1
ATOM 610 C C . LEU A 1 85 ? 11.150 9.654 5.730 1.00 41.59 85 LEU A C 1
ATOM 612 O O . LEU A 1 85 ? 11.454 10.792 6.065 1.00 41.59 85 LEU A O 1
ATOM 616 N N . GLN A 1 86 ? 11.685 8.589 6.321 1.00 40.34 86 GLN A N 1
ATOM 617 C CA . GLN A 1 86 ? 12.860 8.665 7.165 1.00 40.34 86 GLN A CA 1
ATOM 618 C C . GLN A 1 86 ? 14.010 8.663 6.173 1.00 40.34 86 GLN A C 1
ATOM 620 O O . GLN A 1 86 ? 14.385 7.604 5.675 1.00 40.34 86 GLN A O 1
ATOM 625 N N . GLY A 1 87 ? 14.466 9.860 5.801 1.00 31.56 87 GLY A N 1
ATOM 626 C CA . GLY A 1 87 ? 15.610 10.003 4.904 1.00 31.56 87 GLY A CA 1
ATOM 627 C C . GLY A 1 87 ? 15.657 11.222 3.985 1.00 31.56 87 GLY A C 1
ATOM 628 O O . GLY A 1 87 ? 16.506 11.225 3.107 1.00 31.56 87 GLY A O 1
ATOM 629 N N . ILE A 1 88 ? 14.813 12.244 4.150 1.00 42.06 88 ILE A N 1
ATOM 630 C CA . ILE A 1 88 ? 15.115 13.583 3.612 1.00 42.06 88 ILE A CA 1
ATOM 631 C C . ILE A 1 88 ? 14.861 14.626 4.697 1.00 42.06 88 ILE A C 1
ATOM 633 O O . ILE A 1 88 ? 13.784 15.208 4.794 1.00 42.06 88 ILE A O 1
ATOM 637 N N . SER A 1 89 ? 15.865 14.800 5.554 1.00 38.47 89 SER A N 1
ATOM 638 C CA . SER A 1 89 ? 16.091 16.089 6.199 1.00 38.47 89 SER A CA 1
ATOM 639 C C . SER A 1 89 ? 16.631 17.028 5.127 1.00 38.47 89 SER A C 1
ATOM 641 O O . SER A 1 89 ? 17.671 16.737 4.533 1.00 38.47 89 SER A O 1
ATOM 643 N N . SER A 1 90 ? 15.885 18.095 4.852 1.00 36.25 90 SER A N 1
ATOM 644 C CA . SER A 1 90 ? 16.446 19.330 4.304 1.00 36.25 90 SER A CA 1
ATOM 645 C C . SER A 1 90 ? 17.322 20.014 5.348 1.00 36.25 90 SER A C 1
ATOM 647 O O . SER A 1 90 ? 17.035 19.819 6.554 1.00 36.25 90 SER A O 1
#

Mean predicted aligned error: 6.5 Å

Nearest PDB structures (foldseek):
  4qrk-assembly1_A  TM=4.142E-01  e=5.298E+00  Clostridium sporogenes ATCC 15579
  4iw4-assembly1_D  TM=3.206E-01  e=1.555E+00  Escherichia coli
  7cbk-assembly1_C  TM=1.876E-01  e=1.757E+00  Escherichia coli K-12
  8c27-assembly1_A  TM=1.615E-01  e=1.987E+00  Streptococcus agalactiae

Solvent-accessible surface area (backbone atoms only — not comparable to full-atom values): 5523 Å² total; per-residue (Å²): 66,50,69,43,91,80,31,34,32,42,35,38,75,40,71,23,48,78,59,38,77,37,59,43,68,48,77,51,82,54,98,72,32,35,34,38,39,79,45,67,39,71,70,61,82,88,62,92,72,69,100,47,75,42,83,41,81,43,74,43,80,47,96,59,54,49,79,94,37,53,45,24,30,61,90,76,72,42,69,62,59,75,58,62,82,86,83,71,84,129

Secondary structure (DSSP, 8-state):
-EE-TTS-EEEEEEEEETTSS-EEEEEEE-SS-EEEEEEE----TTS---S-EEEEEEEEE-SS--TT--EEETTT-SB------TT---